Protein AF-A0A316DDS7-F1 (afdb_monomer)

pLDDT: mean 92.03, std 9.26, range [49.94, 97.88]

Secondary structure (DSSP, 8-state):
--HHHHHHHHHHHHHHHHHHHHTTPPPSS-SSHHHHHHHHHHHHHHHHHHHHHHHH-

Mean predicted aligned error: 4.75 Å

Sequence (57 aa):
MDLKVWILSLVTGVIVGVVFTLFRLPIPAPPVLSGILGIVGIWLGAQVVDWVKGFWQ

Foldseek 3Di:
DDPVVVVVVVVVLVVLVVVCVVVVHDRPQDPDPVSVVVVVVVVVVVVVVVVVVVVVD

Structure (mmCIF, N/CA/C/O backbone):
data_AF-A0A316DDS7-F1
#
_entry.id   AF-A0A316DDS7-F1
#
loop_
_atom_site.group_PDB
_atom_site.id
_atom_site.type_symbol
_atom_site.label_atom_id
_atom_site.label_alt_id
_atom_site.label_comp_id
_atom_site.label_asym_id
_atom_site.label_entity_id
_atom_site.label_seq_id
_atom_site.pdbx_PDB_ins_code
_atom_site.Cartn_x
_atom_site.Cartn_y
_atom_site.Cartn_z
_atom_site.occupancy
_atom_site.B_iso_or_equiv
_atom_site.auth_seq_id
_atom_site.auth_comp_id
_atom_site.auth_asym_id
_atom_site.auth_atom_id
_atom_site.pdbx_PDB_model_num
ATOM 1 N N . MET A 1 1 ? -3.500 -5.648 -16.197 1.00 64.75 1 MET A N 1
ATOM 2 C CA . MET A 1 1 ? -4.612 -5.540 -15.229 1.00 64.75 1 MET A CA 1
ATOM 3 C C . MET A 1 1 ? -5.679 -4.647 -15.824 1.00 64.75 1 MET A C 1
ATOM 5 O O . MET A 1 1 ?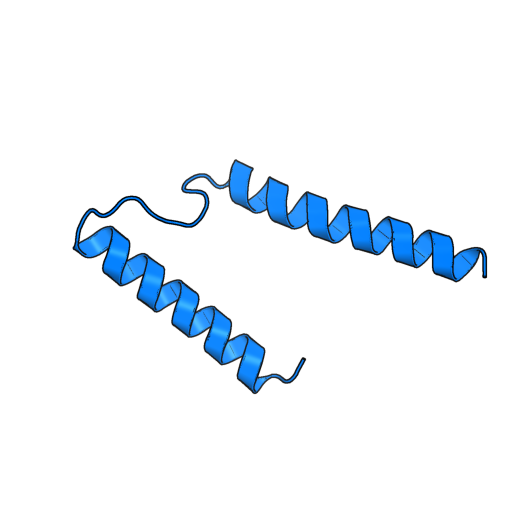 -5.361 -3.517 -16.175 1.00 64.75 1 MET A O 1
ATOM 9 N N . ASP A 1 2 ? -6.900 -5.153 -15.964 1.00 90.19 2 ASP A N 1
ATOM 10 C CA . ASP A 1 2 ? -7.998 -4.434 -16.619 1.00 90.19 2 ASP A CA 1
ATOM 11 C C . ASP A 1 2 ? -8.586 -3.344 -15.718 1.00 90.19 2 ASP A C 1
ATOM 13 O O . ASP A 1 2 ? -8.660 -3.524 -14.503 1.00 90.19 2 ASP A O 1
ATOM 17 N N . LEU A 1 3 ? -9.065 -2.237 -16.301 1.00 94.06 3 LEU A N 1
ATOM 18 C CA . LEU A 1 3 ? -9.661 -1.091 -15.584 1.00 94.06 3 LEU A CA 1
ATOM 19 C C . LEU A 1 3 ? -10.736 -1.513 -14.569 1.00 94.06 3 LEU A C 1
ATOM 21 O O . LEU A 1 3 ? -10.812 -0.980 -13.464 1.00 94.06 3 LEU A O 1
ATOM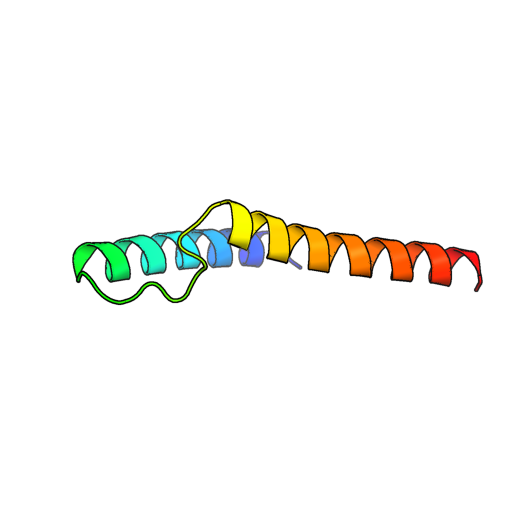 25 N N . LYS A 1 4 ? -11.532 -2.523 -14.927 1.00 94.38 4 LYS A N 1
ATOM 26 C CA . LYS A 1 4 ? -12.537 -3.126 -14.048 1.00 94.38 4 LYS A CA 1
ATOM 27 C C . LYS A 1 4 ? -11.936 -3.588 -12.718 1.00 94.38 4 LYS A C 1
ATOM 29 O O . LYS A 1 4 ? -12.530 -3.351 -11.671 1.00 94.38 4 LYS A O 1
ATOM 34 N N . VAL A 1 5 ? -10.774 -4.240 -12.756 1.00 95.44 5 VAL A N 1
ATOM 35 C CA . VAL A 1 5 ? -10.113 -4.772 -11.559 1.00 95.44 5 VAL A CA 1
ATOM 36 C C . VAL A 1 5 ? -9.646 -3.632 -10.661 1.00 95.44 5 VAL A C 1
ATOM 38 O O . VAL A 1 5 ? -9.906 -3.694 -9.468 1.00 95.44 5 VAL A O 1
ATOM 41 N N . TRP A 1 6 ? -9.056 -2.572 -11.227 1.00 94.75 6 TRP A N 1
ATOM 42 C CA . TRP A 1 6 ? -8.626 -1.381 -10.479 1.00 94.75 6 TRP A CA 1
ATOM 43 C C . TRP A 1 6 ? -9.774 -0.704 -9.725 1.00 94.75 6 TRP A C 1
ATOM 45 O O . TRP A 1 6 ? -9.636 -0.345 -8.557 1.00 94.75 6 TRP A O 1
ATOM 55 N N . ILE A 1 7 ? -10.925 -0.548 -10.384 1.00 96.88 7 ILE A N 1
ATOM 56 C CA . ILE A 1 7 ? -12.107 0.066 -9.769 1.00 96.88 7 ILE A CA 1
ATOM 57 C C . ILE A 1 7 ? -12.641 -0.827 -8.644 1.00 96.88 7 ILE A C 1
ATOM 59 O O . ILE A 1 7 ? -12.929 -0.340 -7.551 1.00 96.88 7 ILE A O 1
ATOM 63 N N . LEU A 1 8 ? -12.743 -2.138 -8.882 1.00 96.69 8 LEU A N 1
ATOM 64 C CA . LEU A 1 8 ? -13.246 -3.080 -7.883 1.00 96.69 8 LEU A CA 1
ATOM 65 C C . LEU A 1 8 ? -12.330 -3.180 -6.658 1.00 96.69 8 LEU A C 1
ATOM 67 O O . LEU A 1 8 ? -12.838 -3.237 -5.538 1.00 96.69 8 LEU A O 1
ATOM 71 N N . SER A 1 9 ? -11.006 -3.172 -6.831 1.00 95.06 9 SER A N 1
ATOM 72 C CA . SER A 1 9 ? -10.070 -3.212 -5.703 1.00 95.06 9 SER A CA 1
ATOM 73 C C . SER A 1 9 ? -10.102 -1.921 -4.882 1.00 95.06 9 SER A C 1
ATOM 75 O O . SER A 1 9 ? -10.087 -1.998 -3.653 1.00 95.06 9 SER A O 1
ATOM 77 N N . LEU A 1 10 ? -10.261 -0.755 -5.519 1.00 95.50 10 LEU A N 1
ATOM 78 C CA . LEU A 1 10 ? -10.463 0.512 -4.811 1.00 95.50 10 LEU A CA 1
ATOM 79 C C . LEU A 1 10 ? -11.772 0.518 -4.005 1.00 95.50 10 LEU A C 1
ATOM 81 O O . LEU A 1 10 ? -11.757 0.816 -2.812 1.00 95.50 10 LEU A O 1
ATOM 85 N N . VAL A 1 11 ? -12.892 0.131 -4.625 1.00 97.88 11 VAL A N 1
ATOM 86 C CA . VAL A 1 11 ? -14.200 0.045 -3.949 1.00 97.88 11 VAL A CA 1
ATOM 87 C C . VAL A 1 11 ? -14.148 -0.935 -2.779 1.00 97.88 11 VAL A C 1
ATOM 89 O O . VAL A 1 11 ? -14.620 -0.620 -1.689 1.00 97.88 11 VAL A O 1
ATOM 92 N N . THR A 1 12 ? -13.526 -2.098 -2.974 1.00 96.00 12 THR A N 1
ATOM 93 C CA . THR A 1 12 ? -13.354 -3.092 -1.907 1.00 96.00 12 THR A CA 1
ATOM 94 C C . THR A 1 12 ? -12.544 -2.514 -0.749 1.00 96.00 12 THR A C 1
ATOM 96 O O . THR A 1 12 ? -12.953 -2.652 0.400 1.00 96.00 12 THR A O 1
ATOM 99 N N . GLY A 1 13 ? -11.440 -1.814 -1.031 1.00 94.56 13 GLY A N 1
ATOM 100 C CA . GLY A 1 13 ? -10.628 -1.157 -0.004 1.00 94.56 13 GLY A CA 1
ATOM 101 C C . GLY A 1 13 ? -11.411 -0.122 0.807 1.00 94.56 13 GLY A C 1
ATOM 102 O O . GLY A 1 13 ? -11.318 -0.107 2.034 1.00 94.56 13 GLY A O 1
ATOM 103 N N . VAL A 1 14 ? -12.242 0.689 0.143 1.00 96.12 14 VAL A N 1
ATOM 104 C CA . VAL A 1 14 ? -13.125 1.661 0.811 1.00 96.12 14 VAL A CA 1
ATOM 105 C C . VAL A 1 14 ? -14.145 0.954 1.702 1.00 96.12 14 VAL A C 1
ATOM 107 O O . VAL A 1 14 ? -14.278 1.314 2.869 1.00 96.12 14 VAL A O 1
ATOM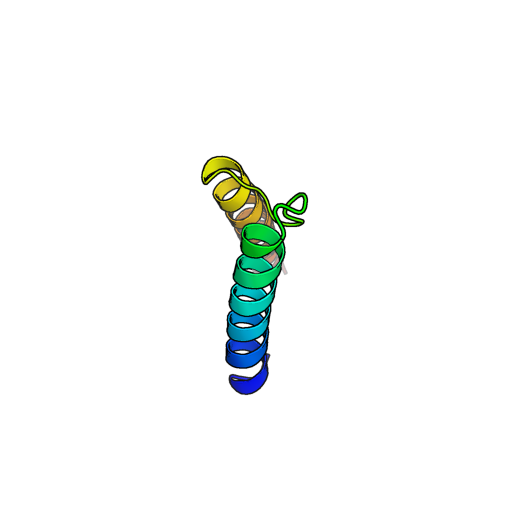 110 N N . ILE A 1 15 ? -14.835 -0.070 1.189 1.00 97.44 15 ILE A N 1
ATOM 111 C CA . ILE A 1 15 ? -15.836 -0.823 1.958 1.00 97.44 15 ILE A CA 1
ATOM 112 C C . ILE A 1 15 ? -15.195 -1.474 3.187 1.00 97.44 15 ILE A C 1
ATOM 114 O O . ILE A 1 15 ? -15.726 -1.347 4.287 1.00 97.44 15 ILE A O 1
ATOM 118 N N . VAL A 1 16 ? -14.042 -2.129 3.025 1.00 95.81 16 VAL A N 1
ATOM 119 C CA . VAL A 1 16 ? -13.312 -2.756 4.137 1.00 95.81 16 VAL A CA 1
ATOM 120 C C . VAL A 1 16 ? -12.915 -1.710 5.176 1.00 95.81 16 VAL A C 1
ATOM 122 O O . VAL A 1 16 ? -13.160 -1.921 6.361 1.00 95.81 16 VAL A O 1
ATOM 125 N N . GLY A 1 17 ? -12.371 -0.565 4.752 1.00 94.12 17 GLY A N 1
ATOM 126 C CA . GLY A 1 17 ? -12.033 0.533 5.659 1.00 94.12 17 GLY A CA 1
ATOM 127 C C . GLY A 1 17 ? -13.245 1.017 6.455 1.00 94.12 17 GLY A C 1
ATOM 128 O O . GLY A 1 17 ? -13.198 1.066 7.681 1.00 94.12 17 GLY A O 1
ATOM 129 N N . VAL A 1 18 ? -14.360 1.287 5.772 1.00 96.12 18 VAL A N 1
ATOM 130 C CA . VAL A 1 18 ? -15.611 1.733 6.401 1.00 96.12 18 VAL A CA 1
ATOM 131 C C . VAL A 1 18 ? -16.123 0.703 7.406 1.00 96.12 18 VAL A C 1
ATOM 133 O O . VAL A 1 18 ? -16.378 1.056 8.553 1.00 96.12 18 VAL A O 1
ATOM 136 N N . VAL A 1 19 ? -16.237 -0.569 7.019 1.00 97.06 19 VAL A N 1
ATOM 137 C CA . VAL A 1 19 ? -16.742 -1.633 7.899 1.00 97.06 19 VAL A CA 1
ATOM 138 C C . VAL A 1 19 ? -15.856 -1.769 9.139 1.00 97.06 19 VAL A C 1
ATOM 140 O O . VAL A 1 19 ? -16.355 -1.714 10.261 1.00 97.06 19 VAL A O 1
ATOM 143 N N . PHE A 1 20 ? -14.540 -1.884 8.971 1.00 95.62 20 PHE A N 1
ATOM 144 C CA . PHE A 1 20 ? -13.635 -2.092 10.102 1.00 95.62 20 PHE A CA 1
ATOM 145 C C . PHE A 1 20 ? -13.610 -0.891 11.049 1.00 95.62 20 PHE A C 1
ATOM 147 O O . PHE A 1 20 ? -13.632 -1.074 12.264 1.00 95.62 20 PHE A O 1
ATOM 154 N N . THR A 1 21 ? -13.647 0.335 10.522 1.00 93.06 21 THR A N 1
ATOM 155 C CA . THR A 1 21 ? -13.727 1.539 11.355 1.00 93.06 21 THR A CA 1
ATOM 156 C C . THR A 1 21 ? -15.074 1.654 12.074 1.00 93.06 21 THR A C 1
ATOM 158 O O . THR A 1 21 ? -15.089 1.952 13.269 1.00 93.06 21 THR A O 1
ATOM 161 N N . LEU A 1 22 ? -16.198 1.372 11.402 1.00 97.06 22 LEU A N 1
ATOM 162 C CA . LEU A 1 22 ? -17.536 1.436 12.006 1.00 97.06 22 LEU A CA 1
ATOM 163 C C . LEU A 1 22 ? -17.698 0.437 13.158 1.00 97.06 22 LEU A C 1
ATOM 165 O O . LEU A 1 22 ? -18.206 0.798 14.218 1.00 97.06 22 LEU A O 1
ATOM 169 N N . PHE A 1 23 ? -17.221 -0.795 12.978 1.00 97.25 23 PHE A N 1
ATOM 170 C CA . PHE A 1 23 ? -17.278 -1.839 14.004 1.00 97.25 23 PHE A CA 1
ATOM 171 C C . PHE A 1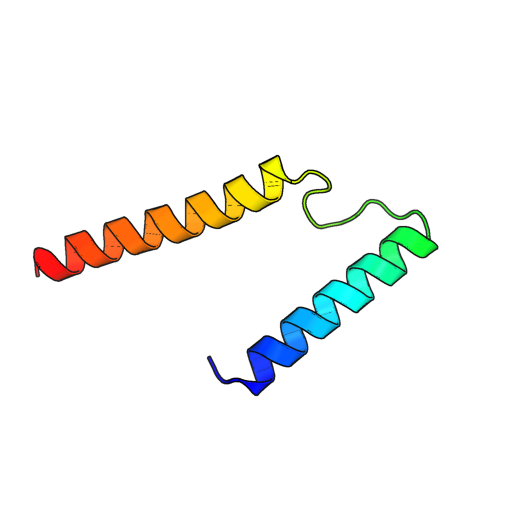 23 ?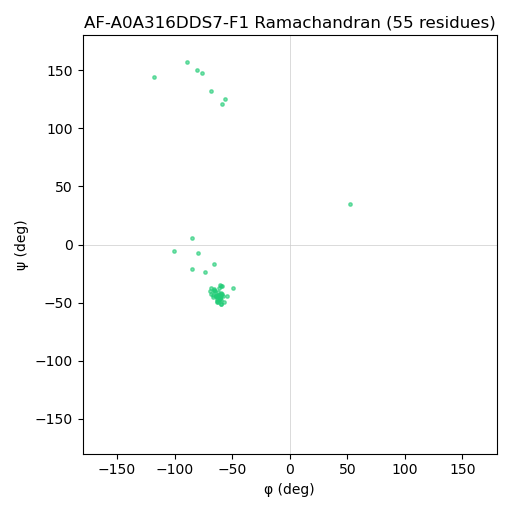 -16.108 -1.790 15.001 1.00 97.25 23 PHE A C 1
ATOM 173 O O . PHE A 1 23 ? -16.003 -2.668 15.854 1.00 97.25 23 PHE A O 1
ATOM 180 N N . ARG A 1 24 ? -15.237 -0.769 14.923 1.00 93.00 24 ARG A N 1
ATOM 181 C CA . ARG A 1 24 ? -14.033 -0.611 15.766 1.00 93.00 24 ARG A CA 1
ATOM 182 C C . ARG A 1 24 ? -13.131 -1.850 15.775 1.00 93.00 24 ARG A C 1
ATOM 184 O O . ARG A 1 24 ? -12.521 -2.184 16.789 1.00 93.00 24 ARG A O 1
ATOM 191 N N . LEU A 1 25 ? -13.060 -2.534 14.641 1.00 94.56 25 LEU A N 1
ATOM 192 C CA . LEU A 1 25 ? -12.189 -3.682 14.452 1.00 94.56 25 LEU A CA 1
ATOM 193 C C . LEU A 1 25 ? -10.760 -3.209 14.150 1.00 94.56 25 LEU A C 1
ATOM 195 O O . LEU A 1 25 ? -10.576 -2.143 13.552 1.00 94.56 25 LEU A O 1
ATOM 199 N N . PRO A 1 26 ? -9.735 -3.992 14.529 1.00 90.19 26 PRO A N 1
ATOM 200 C CA . PRO A 1 26 ? -8.362 -3.705 14.133 1.00 90.19 26 PRO A CA 1
ATOM 201 C C . PRO A 1 26 ? -8.259 -3.684 12.604 1.00 90.19 26 PRO A C 1
ATOM 203 O O . PRO A 1 26 ? -8.579 -4.669 11.939 1.00 90.19 26 PRO A O 1
ATOM 206 N N . ILE A 1 27 ? -7.837 -2.548 12.048 1.00 87.88 27 ILE A N 1
ATOM 207 C CA . ILE A 1 27 ? -7.759 -2.344 10.599 1.00 87.88 27 ILE A CA 1
ATOM 208 C C . ILE A 1 27 ? -6.651 -3.247 10.018 1.00 87.88 27 ILE A C 1
ATOM 210 O O . ILE A 1 27 ? -5.542 -3.252 10.552 1.00 87.88 27 ILE A O 1
ATOM 214 N N . PRO A 1 28 ? -6.914 -3.994 8.926 1.00 86.06 28 PRO A N 1
ATOM 215 C CA . PRO A 1 28 ? -5.927 -4.886 8.313 1.00 86.06 28 PRO A CA 1
ATOM 216 C C . PRO A 1 28 ? -4.832 -4.140 7.530 1.00 86.06 28 PRO A C 1
ATOM 218 O O . PRO A 1 28 ? -3.746 -4.674 7.327 1.00 86.06 28 PRO A O 1
ATOM 221 N N . ALA A 1 29 ? -5.110 -2.916 7.072 1.00 90.06 29 ALA A N 1
ATOM 222 C CA . ALA A 1 29 ? -4.157 -2.046 6.385 1.00 90.06 29 ALA A CA 1
ATOM 223 C C . ALA A 1 29 ? -3.366 -1.158 7.373 1.00 90.06 29 ALA A C 1
ATOM 225 O O . ALA A 1 29 ? -3.863 -0.876 8.466 1.00 90.06 29 ALA A O 1
ATOM 226 N N . PRO A 1 30 ? -2.167 -0.662 6.999 1.00 91.31 30 PRO A N 1
ATOM 227 C CA . PRO A 1 30 ? -1.394 0.236 7.851 1.00 91.31 30 PRO A CA 1
ATOM 228 C C . PRO A 1 30 ? -2.207 1.484 8.245 1.00 91.31 30 PRO A C 1
ATOM 230 O O . PRO A 1 30 ? 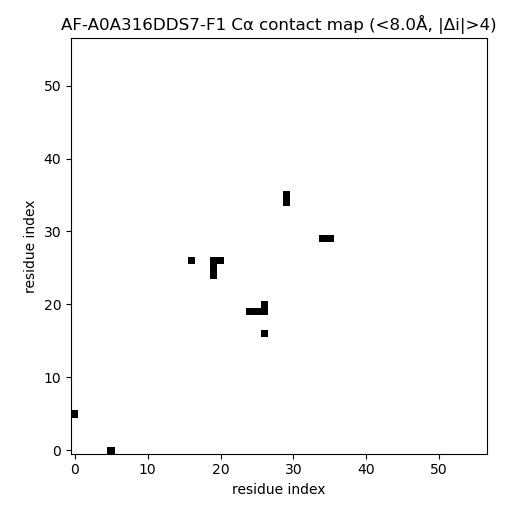-2.674 2.201 7.359 1.00 91.31 30 PRO A O 1
ATOM 233 N N . PRO A 1 31 ? -2.358 1.788 9.548 1.00 88.75 31 PRO A N 1
ATOM 234 C CA . PRO A 1 31 ? -3.193 2.900 10.011 1.00 88.75 31 PRO A CA 1
ATOM 235 C C . PRO A 1 31 ? -2.505 4.269 9.884 1.00 88.75 31 PRO A C 1
ATOM 237 O O . PRO A 1 31 ? -3.121 5.300 10.136 1.00 88.75 31 PRO A O 1
ATOM 240 N N . VAL A 1 32 ? -1.219 4.288 9.526 1.00 94.19 32 VAL A N 1
ATOM 241 C CA . VAL A 1 32 ? -0.381 5.488 9.448 1.00 94.19 32 VAL A CA 1
ATOM 242 C C . VAL A 1 32 ? 0.110 5.713 8.025 1.00 94.19 32 VAL A C 1
ATOM 244 O O . VAL A 1 32 ? 0.468 4.767 7.318 1.00 94.19 32 VAL A O 1
ATOM 247 N N . LEU A 1 33 ? 0.203 6.985 7.630 1.00 94.06 33 LEU A N 1
ATOM 248 C CA . LEU A 1 33 ? 0.662 7.368 6.293 1.00 94.06 33 LEU A CA 1
ATOM 249 C C . LEU A 1 33 ? 2.077 6.845 5.995 1.00 94.06 33 LEU A C 1
ATOM 251 O O . LEU A 1 33 ? 2.351 6.417 4.879 1.00 94.06 33 LEU A O 1
ATOM 255 N N . SER A 1 34 ? 2.953 6.801 7.003 1.00 95.81 34 SER A N 1
ATOM 256 C CA . SER A 1 34 ? 4.307 6.246 6.878 1.00 95.8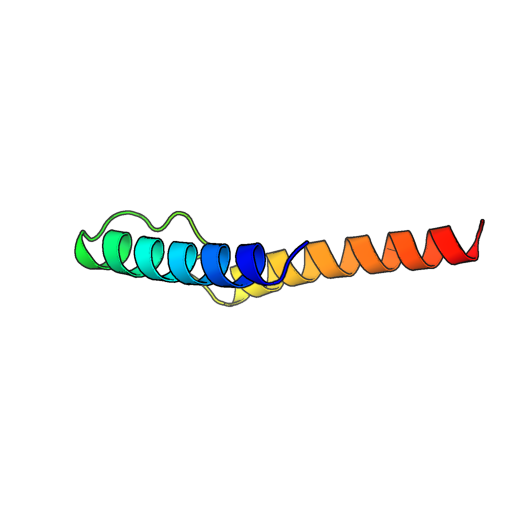1 34 SER A CA 1
ATOM 257 C C . SER A 1 34 ? 4.318 4.771 6.462 1.00 95.81 34 SER A C 1
ATOM 259 O O . SER A 1 34 ? 5.166 4.369 5.671 1.00 95.81 34 SER A O 1
ATOM 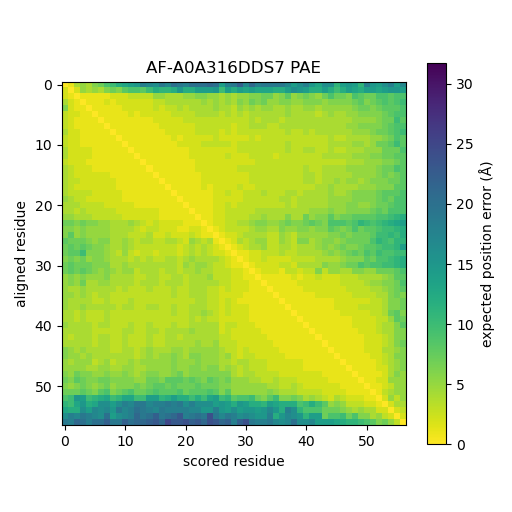261 N N . GLY A 1 35 ? 3.355 3.970 6.928 1.00 94.38 35 GLY A N 1
ATOM 262 C CA . GLY A 1 35 ? 3.222 2.566 6.535 1.00 94.38 35 GLY A CA 1
ATOM 263 C C . GLY A 1 35 ? 2.797 2.412 5.073 1.00 94.38 35 GLY A C 1
ATOM 264 O O . GLY A 1 35 ? 3.344 1.579 4.354 1.00 94.38 35 GLY A O 1
ATOM 265 N N . ILE A 1 36 ? 1.879 3.266 4.610 1.00 94.94 36 ILE A N 1
ATOM 266 C CA . ILE A 1 36 ? 1.435 3.307 3.208 1.00 94.94 36 ILE A CA 1
ATOM 267 C C . ILE A 1 36 ? 2.605 3.693 2.296 1.00 94.94 36 ILE A C 1
ATOM 269 O O . ILE A 1 36 ? 2.864 3.020 1.299 1.00 94.94 36 ILE A O 1
ATOM 273 N N . LEU A 1 37 ? 3.354 4.736 2.667 1.00 97.38 37 LEU A N 1
ATOM 274 C CA . LEU A 1 37 ? 4.549 5.163 1.937 1.00 97.38 37 LEU A CA 1
ATOM 275 C C . LEU A 1 37 ? 5.623 4.068 1.895 1.00 97.38 37 LEU A C 1
ATOM 277 O O . LEU A 1 37 ? 6.280 3.912 0.870 1.00 97.38 37 LEU A O 1
ATOM 281 N N . GLY A 1 38 ? 5.760 3.270 2.957 1.00 96.69 38 GLY A N 1
ATOM 282 C CA . GLY A 1 38 ? 6.630 2.094 2.967 1.00 96.69 38 GLY A CA 1
ATOM 283 C C . GLY A 1 38 ? 6.254 1.068 1.894 1.00 96.69 38 GLY A C 1
ATOM 284 O O . GLY A 1 38 ? 7.118 0.644 1.131 1.00 96.69 38 GLY A O 1
ATOM 285 N N . ILE A 1 39 ? 4.966 0.717 1.774 1.00 95.94 39 ILE A N 1
ATOM 286 C CA . ILE A 1 39 ? 4.475 -0.218 0.741 1.00 95.94 39 ILE A CA 1
ATOM 287 C C . ILE A 1 39 ? 4.732 0.335 -0.667 1.00 95.94 39 ILE A C 1
ATOM 289 O O . ILE A 1 39 ? 5.217 -0.390 -1.537 1.00 95.94 39 ILE A O 1
ATOM 293 N N . VAL A 1 40 ? 4.451 1.623 -0.888 1.00 97.00 40 VAL A N 1
ATOM 294 C CA . VAL A 1 40 ? 4.723 2.291 -2.172 1.00 97.00 40 VAL A CA 1
ATOM 295 C C . VAL A 1 40 ? 6.219 2.266 -2.494 1.00 97.00 40 VAL A C 1
ATOM 297 O O . VAL A 1 40 ? 6.593 1.946 -3.619 1.00 97.00 40 VAL A O 1
ATOM 300 N N . GLY A 1 41 ? 7.078 2.548 -1.512 1.00 97.50 41 GLY A N 1
ATOM 301 C CA . GLY A 1 41 ? 8.532 2.500 -1.667 1.00 97.50 41 GLY A CA 1
ATOM 302 C C . GLY A 1 41 ? 9.055 1.105 -2.011 1.00 97.50 41 GLY A C 1
ATOM 303 O O . GLY A 1 41 ? 9.909 0.982 -2.885 1.00 97.50 41 GLY A O 1
ATOM 304 N N . ILE A 1 42 ? 8.509 0.052 -1.393 1.00 97.19 42 ILE A N 1
ATOM 305 C CA . ILE A 1 42 ? 8.848 -1.344 -1.716 1.00 97.19 42 ILE A CA 1
ATOM 306 C C . ILE A 1 42 ? 8.483 -1.662 -3.171 1.00 97.19 42 ILE A C 1
ATOM 308 O O . ILE A 1 42 ? 9.308 -2.208 -3.903 1.00 97.19 42 ILE A O 1
ATOM 312 N N . TRP A 1 43 ? 7.273 -1.293 -3.604 1.00 96.06 43 TRP A N 1
ATOM 313 C CA . TRP A 1 43 ? 6.836 -1.507 -4.985 1.00 96.06 43 TRP A CA 1
ATOM 314 C C . TRP A 1 43 ? 7.716 -0.741 -5.979 1.00 96.06 43 TRP A C 1
ATOM 316 O O . TRP A 1 43 ? 8.239 -1.340 -6.914 1.00 96.06 43 TRP A O 1
ATOM 326 N N . LEU A 1 44 ? 7.954 0.554 -5.751 1.00 97.31 44 LEU A N 1
ATOM 327 C CA . LEU A 1 44 ? 8.821 1.367 -6.610 1.00 97.31 44 LEU A CA 1
ATOM 328 C C . LEU A 1 44 ? 10.253 0.826 -6.665 1.00 97.31 44 LEU A C 1
ATOM 330 O O . LEU A 1 44 ? 10.838 0.768 -7.743 1.00 97.31 44 LEU A O 1
ATOM 334 N N . GLY A 1 45 ? 10.807 0.396 -5.531 1.00 97.00 45 GLY A N 1
ATOM 335 C CA . GLY A 1 45 ? 12.134 -0.212 -5.470 1.00 97.00 45 GLY A CA 1
ATOM 336 C C . GLY A 1 45 ? 12.240 -1.465 -6.341 1.00 97.00 45 GLY A C 1
ATOM 337 O O . GLY A 1 45 ? 13.216 -1.616 -7.073 1.00 97.00 45 GLY A O 1
ATOM 338 N N . ALA A 1 46 ? 11.215 -2.324 -6.328 1.00 95.50 46 ALA A N 1
ATOM 339 C CA . ALA A 1 46 ? 11.156 -3.493 -7.205 1.00 95.50 46 ALA A CA 1
ATOM 340 C C . ALA A 1 46 ? 11.113 -3.091 -8.689 1.00 95.50 46 ALA A C 1
ATOM 342 O O . ALA A 1 46 ? 11.902 -3.602 -9.482 1.00 95.50 46 ALA A O 1
ATOM 343 N N . GLN A 1 47 ? 10.285 -2.102 -9.044 1.00 94.38 47 GLN A N 1
ATOM 344 C CA . GLN A 1 47 ? 10.197 -1.600 -10.421 1.00 94.38 47 GLN A CA 1
ATOM 345 C C . GLN A 1 47 ? 11.526 -1.014 -10.917 1.00 94.38 47 GLN A C 1
ATOM 347 O O . GLN A 1 47 ? 11.881 -1.197 -12.079 1.00 94.38 47 GLN A O 1
ATOM 352 N N . VAL A 1 48 ? 12.280 -0.328 -10.050 1.00 96.19 48 VAL A N 1
ATOM 353 C CA . VAL A 1 48 ? 13.614 0.195 -10.386 1.00 96.19 48 VAL A CA 1
ATOM 354 C C . VAL A 1 48 ? 14.585 -0.945 -10.680 1.00 96.19 48 VAL A C 1
ATOM 356 O O . VAL A 1 48 ? 15.314 -0.879 -11.666 1.00 96.19 48 VAL A O 1
ATOM 359 N N . VAL A 1 49 ? 14.583 -2.004 -9.867 1.00 95.50 49 VAL A N 1
ATOM 360 C CA . VAL A 1 49 ? 15.432 -3.181 -10.106 1.00 95.50 49 VAL A CA 1
ATOM 361 C C . VAL A 1 49 ? 15.078 -3.849 -11.432 1.00 95.50 49 VAL A C 1
ATOM 363 O O . VAL A 1 49 ? 15.982 -4.182 -12.194 1.00 95.50 49 VAL A O 1
ATOM 366 N N . ASP A 1 50 ? 13.792 -4.019 -11.729 1.00 92.56 50 ASP A N 1
ATOM 367 C CA . ASP A 1 50 ? 13.346 -4.624 -12.985 1.00 92.56 50 ASP A CA 1
ATOM 368 C C . ASP A 1 50 ? 13.703 -3.759 -14.197 1.00 92.56 50 ASP A C 1
ATOM 370 O O . ASP A 1 50 ? 14.144 -4.285 -15.217 1.00 92.56 50 ASP A O 1
ATOM 374 N N . TRP A 1 51 ? 13.607 -2.432 -14.074 1.00 93.56 51 TRP A N 1
ATOM 375 C CA . TRP A 1 51 ? 14.036 -1.504 -15.120 1.00 93.56 51 TRP A CA 1
ATOM 376 C C . TRP A 1 51 ? 15.545 -1.582 -15.377 1.00 93.56 51 TRP A C 1
ATOM 378 O O . TRP A 1 51 ? 15.972 -1.671 -16.526 1.00 93.56 51 TRP A O 1
ATOM 388 N N . VAL A 1 52 ? 16.357 -1.622 -14.316 1.00 94.19 52 VAL A N 1
ATOM 389 C CA . VAL A 1 52 ? 17.817 -1.764 -14.424 1.00 94.19 52 VAL A CA 1
ATOM 390 C C . VAL A 1 52 ? 18.201 -3.128 -15.003 1.00 94.19 52 VAL A C 1
ATOM 392 O O . VAL A 1 52 ? 19.093 -3.205 -15.843 1.00 94.19 52 VAL A O 1
ATOM 395 N N . LYS A 1 53 ? 17.519 -4.210 -14.608 1.00 89.19 53 LYS A N 1
ATOM 396 C CA . LYS A 1 53 ? 17.729 -5.544 -15.192 1.00 89.19 53 LYS A CA 1
ATOM 397 C C . LYS A 1 53 ? 17.343 -5.586 -16.666 1.00 89.19 53 LYS A C 1
ATOM 399 O O . LYS A 1 53 ? 18.101 -6.132 -17.453 1.00 89.19 53 LYS A O 1
ATOM 404 N N . GLY A 1 54 ? 16.214 -4.985 -17.038 1.00 81.25 54 GLY A N 1
ATOM 405 C CA . GLY A 1 54 ? 15.782 -4.864 -18.432 1.00 81.25 54 GLY A CA 1
ATOM 406 C C . GLY A 1 54 ? 16.693 -3.979 -19.288 1.00 81.25 54 GLY A C 1
ATOM 407 O O . GLY A 1 54 ? 16.625 -4.057 -20.504 1.00 81.25 54 GLY A O 1
ATOM 408 N N . PHE A 1 55 ? 17.545 -3.156 -18.670 1.00 72.31 55 PHE A N 1
ATOM 409 C CA . PHE A 1 55 ? 18.605 -2.404 -19.346 1.00 72.31 55 PHE A CA 1
ATOM 410 C C . PHE A 1 55 ? 19.901 -3.220 -19.523 1.00 72.31 55 PHE A C 1
ATOM 412 O O . PHE A 1 55 ? 20.738 -2.875 -20.353 1.00 72.31 55 PHE A O 1
ATOM 419 N N . TRP A 1 56 ? 20.093 -4.276 -18.724 1.00 58.12 56 TRP A N 1
ATOM 420 C CA . TRP A 1 56 ? 21.275 -5.152 -18.752 1.00 58.12 56 TRP A CA 1
ATOM 421 C C . TRP A 1 56 ? 21.033 -6.480 -19.499 1.00 58.12 56 TRP A C 1
ATOM 423 O O . TRP A 1 56 ? 21.967 -7.263 -19.680 1.00 58.12 56 TRP A O 1
ATOM 433 N N . GLN A 1 57 ? 19.792 -6.743 -19.919 1.00 49.94 57 GLN A N 1
ATOM 434 C CA . GLN A 1 57 ? 19.424 -7.788 -20.884 1.00 49.94 57 GLN A CA 1
ATOM 435 C C . GLN A 1 57 ? 19.249 -7.186 -22.276 1.00 49.94 57 GLN A C 1
ATOM 437 O O . GLN A 1 57 ? 19.563 -7.910 -23.245 1.00 49.94 57 GLN A O 1
#

Radius of gyration: 15.92 Å; Cα contacts (8 Å, |Δi|>4): 8; chains: 1; bounding box: 39×15×37 Å

Organism: NCBI:txid378543

InterPro domains:
  IPR009872 Protein of unknown function DUF1427 [PF07235] (4-56)
  IPR020017 XapX domain [TIGR03510] (7-53)

Solvent-accessible surface area (backbone atoms only — not comparable to full-atom values): 3406 Å²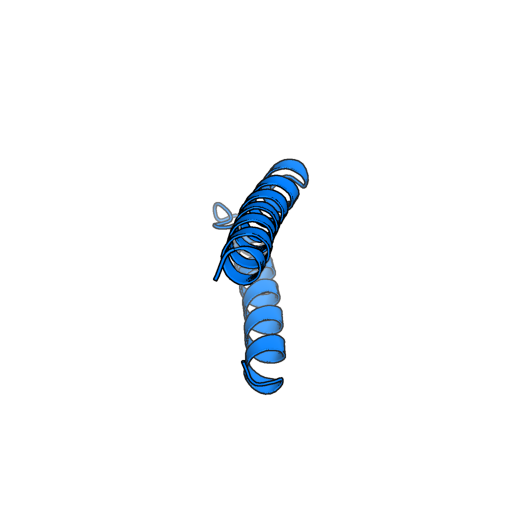 total; per-residue (Å²): 135,57,72,68,55,58,52,50,53,52,52,49,51,52,51,52,50,51,51,27,60,74,71,69,43,87,65,91,61,70,92,43,73,68,51,52,51,48,54,52,48,54,53,50,52,52,53,51,53,52,52,55,49,64,71,74,106